Protein AF-W2X9R4-F1 (afdb_monomer_lite)

Organism: NCBI:txid1317063

Foldseek 3Di:
DDPPPPPPDDDDDDDDDDDPPPQWDPVPWDWDADPVRDIDTDTDGDPPPPPPPPPPPCPDDPPPDDDD

pLDDT: mean 72.43, std 15.95, range [38.25, 96.38]

Structure (mmCIF, N/CA/C/O backbone):
data_AF-W2X9R4-F1
#
_entry.id   AF-W2X9R4-F1
#
loop_
_atom_site.group_PDB
_atom_site.id
_atom_site.type_symbol
_atom_site.label_atom_id
_atom_site.label_alt_id
_atom_site.label_comp_id
_atom_site.label_asym_id
_atom_site.label_entity_id
_atom_site.label_seq_id
_atom_site.pdbx_PDB_ins_code
_atom_site.Cartn_x
_atom_site.Cartn_y
_atom_site.Cartn_z
_atom_site.occupancy
_atom_site.B_iso_or_equiv
_atom_site.auth_seq_id
_atom_site.auth_comp_id
_atom_site.auth_asym_id
_atom_site.auth_atom_id
_atom_site.pdbx_PDB_model_num
ATOM 1 N N . MET A 1 1 ? 15.513 -2.639 -39.380 1.00 38.25 1 MET A N 1
ATOM 2 C CA . MET A 1 1 ? 16.091 -2.388 -38.043 1.00 38.25 1 MET A CA 1
ATOM 3 C C . MET A 1 1 ? 15.332 -1.235 -37.401 1.00 38.25 1 MET A C 1
ATOM 5 O O . MET A 1 1 ? 15.480 -0.108 -37.855 1.00 38.25 1 MET A O 1
ATOM 9 N N . SER A 1 2 ? 14.451 -1.524 -36.439 1.00 49.69 2 SER A N 1
ATOM 10 C CA . SER A 1 2 ? 13.674 -0.506 -35.719 1.00 49.69 2 SER A CA 1
ATOM 11 C C . SER A 1 2 ? 14.554 0.116 -34.637 1.00 49.69 2 SER A C 1
ATOM 13 O O . SER A 1 2 ? 15.000 -0.577 -33.725 1.00 49.69 2 SER A O 1
ATOM 15 N N . ARG A 1 3 ? 14.855 1.410 -34.773 1.00 58.94 3 ARG A N 1
ATOM 16 C CA . ARG A 1 3 ? 15.490 2.213 -33.728 1.00 58.94 3 ARG A CA 1
ATOM 17 C C . ARG A 1 3 ? 14.404 2.558 -32.713 1.00 58.94 3 ARG A C 1
ATOM 19 O O . ARG A 1 3 ? 13.657 3.507 -32.928 1.00 58.94 3 ARG A O 1
ATOM 26 N N . LEU A 1 4 ? 14.304 1.786 -31.633 1.00 59.72 4 LEU A N 1
ATOM 27 C CA . LEU A 1 4 ? 13.577 2.215 -30.441 1.00 59.72 4 LEU A CA 1
ATOM 28 C C . LEU A 1 4 ? 14.293 3.466 -29.917 1.00 59.72 4 LEU A C 1
ATOM 30 O O . LEU A 1 4 ? 15.344 3.372 -29.286 1.00 59.72 4 LEU A O 1
ATOM 34 N N . SER A 1 5 ? 13.778 4.645 -30.265 1.00 58.00 5 SER A N 1
ATOM 35 C CA . SER A 1 5 ? 14.210 5.916 -29.696 1.00 58.00 5 SER A CA 1
ATOM 36 C C . SER A 1 5 ? 13.857 5.888 -28.211 1.00 58.00 5 SER A C 1
ATOM 38 O O . SER A 1 5 ? 12.724 6.175 -27.830 1.00 58.00 5 SER A O 1
ATOM 40 N N . GLY A 1 6 ? 14.811 5.449 -27.390 1.00 60.62 6 GLY A N 1
ATOM 41 C CA . GLY A 1 6 ? 14.683 5.307 -25.944 1.00 60.62 6 GLY A CA 1
ATOM 42 C C . GLY A 1 6 ? 14.640 6.661 -25.248 1.00 60.62 6 GLY A C 1
ATOM 43 O O . GLY A 1 6 ? 15.573 7.021 -24.538 1.00 60.62 6 GLY A O 1
ATOM 44 N N . ALA A 1 7 ? 13.573 7.426 -25.466 1.00 67.25 7 ALA A N 1
ATOM 45 C CA . ALA A 1 7 ? 13.217 8.489 -24.544 1.00 67.25 7 ALA A CA 1
ATOM 46 C C . ALA A 1 7 ? 12.714 7.812 -23.256 1.00 67.25 7 ALA A C 1
ATOM 48 O O . ALA A 1 7 ? 11.771 7.020 -23.335 1.00 67.25 7 ALA A O 1
ATOM 49 N N . PRO A 1 8 ? 13.330 8.053 -22.087 1.00 61.84 8 PRO A N 1
ATOM 50 C CA . PRO A 1 8 ? 12.824 7.505 -20.839 1.00 61.84 8 PRO A CA 1
ATOM 51 C C . PRO A 1 8 ? 11.434 8.090 -20.571 1.00 61.84 8 PRO A C 1
ATOM 53 O O . PRO A 1 8 ? 11.271 9.292 -20.368 1.00 61.84 8 PRO A O 1
ATOM 56 N N . THR A 1 9 ? 10.413 7.240 -20.609 1.00 71.88 9 THR A N 1
ATOM 57 C CA . THR A 1 9 ? 9.054 7.600 -20.210 1.00 71.88 9 THR A CA 1
ATOM 58 C C . THR A 1 9 ? 8.964 7.528 -18.693 1.00 71.88 9 THR A C 1
ATOM 60 O O . THR A 1 9 ? 8.953 6.441 -18.119 1.00 71.88 9 THR A O 1
ATOM 63 N N . PHE A 1 10 ? 8.914 8.685 -18.038 1.00 76.94 10 PHE A N 1
ATOM 64 C CA . PHE A 1 10 ? 8.667 8.776 -16.602 1.00 76.94 10 PHE A CA 1
ATOM 65 C C . PHE A 1 10 ? 7.159 8.792 -16.344 1.00 76.94 10 PHE A C 1
ATOM 67 O O . PHE A 1 10 ? 6.449 9.661 -16.847 1.00 76.94 10 PHE A O 1
ATOM 74 N N . GLY A 1 11 ? 6.672 7.832 -15.559 1.00 79.06 11 GLY A N 1
ATOM 75 C CA . GLY A 1 11 ? 5.310 7.827 -15.032 1.00 79.06 11 GLY A CA 1
ATOM 76 C C . GLY A 1 11 ? 5.307 8.326 -13.591 1.00 79.06 11 GLY A C 1
ATOM 77 O O . GLY A 1 11 ? 6.096 7.854 -12.777 1.00 79.06 11 GLY A O 1
ATOM 78 N N . ARG A 1 12 ? 4.423 9.273 -13.267 1.00 86.38 12 ARG A N 1
ATOM 79 C CA . ARG A 1 12 ? 4.138 9.684 -11.887 1.00 86.38 12 ARG A CA 1
ATOM 80 C C . ARG A 1 12 ? 2.677 9.382 -11.596 1.00 86.38 12 ARG A C 1
ATOM 82 O O . ARG A 1 12 ? 1.812 9.756 -12.382 1.00 86.38 12 ARG A O 1
ATOM 89 N N . PHE A 1 13 ? 2.419 8.748 -10.464 1.00 85.56 13 PHE A N 1
ATOM 90 C CA . PHE A 1 13 ? 1.077 8.558 -9.932 1.00 85.56 13 PHE A CA 1
ATOM 91 C C . PHE A 1 13 ? 1.057 8.940 -8.453 1.00 85.56 13 PHE A C 1
ATOM 93 O O . PHE A 1 13 ? 2.097 8.981 -7.794 1.00 85.56 13 PHE A O 1
ATOM 100 N N . GLU A 1 14 ? -0.129 9.260 -7.958 1.00 88.81 14 GLU A N 1
ATOM 101 C CA . GLU A 1 14 ? -0.387 9.623 -6.572 1.00 88.81 14 GLU A CA 1
ATOM 102 C C . GLU A 1 14 ? -1.658 8.900 -6.132 1.00 88.81 14 GLU A C 1
ATOM 104 O O . GLU A 1 14 ? -2.622 8.821 -6.896 1.00 88.81 14 GLU A O 1
ATOM 109 N N . ILE A 1 15 ? -1.636 8.332 -4.928 1.00 85.25 15 ILE A N 1
ATOM 110 C CA . ILE A 1 15 ? -2.768 7.621 -4.335 1.00 85.25 15 ILE A CA 1
ATOM 111 C C . ILE A 1 15 ? -3.084 8.323 -3.023 1.00 85.25 15 ILE A C 1
ATOM 113 O O . ILE A 1 15 ? -2.218 8.441 -2.157 1.00 85.25 15 ILE A O 1
ATOM 117 N N . VAL A 1 16 ? -4.319 8.798 -2.895 1.00 86.31 16 VAL A N 1
ATOM 118 C CA . VAL A 1 16 ? -4.819 9.461 -1.692 1.00 86.31 16 VAL A CA 1
ATOM 119 C C . VAL A 1 16 ? -6.065 8.722 -1.241 1.00 86.31 16 VAL A C 1
ATOM 121 O O . VAL A 1 16 ? -7.059 8.677 -1.963 1.00 86.31 16 VAL A O 1
ATOM 124 N N . GLU A 1 17 ? -6.017 8.163 -0.038 1.00 82.88 17 GLU A N 1
ATOM 125 C CA . GLU A 1 17 ? -7.152 7.499 0.596 1.00 82.88 17 GLU A CA 1
ATOM 126 C C . GLU A 1 17 ? -7.487 8.196 1.913 1.00 82.88 17 GLU A C 1
ATOM 128 O O . GLU A 1 17 ? -6.605 8.620 2.662 1.00 82.88 17 GLU A O 1
ATOM 133 N N . GLN A 1 18 ? -8.783 8.349 2.181 1.00 81.75 18 GLN A N 1
ATOM 134 C CA . GLN A 1 18 ? -9.278 8.942 3.417 1.00 81.75 18 GLN A CA 1
ATOM 135 C C . GLN A 1 18 ? -9.784 7.841 4.336 1.00 81.75 18 GLN A C 1
ATOM 137 O O . GLN A 1 18 ? -10.649 7.050 3.959 1.00 81.75 18 GLN A O 1
ATOM 142 N N . PHE A 1 19 ? -9.280 7.839 5.564 1.00 77.19 19 PHE A N 1
ATOM 143 C CA . PHE A 1 19 ? -9.690 6.899 6.594 1.00 77.19 19 PHE A CA 1
ATOM 144 C C . PHE A 1 19 ? -10.343 7.639 7.758 1.00 77.19 19 PHE A C 1
ATOM 146 O O . PHE A 1 19 ? -9.971 8.782 8.044 1.00 77.19 19 PHE A O 1
ATOM 153 N N . PRO A 1 20 ? -11.302 7.015 8.460 1.00 78.56 20 PRO A N 1
ATOM 154 C CA . PRO A 1 20 ? -11.864 7.622 9.652 1.00 78.56 20 PRO A CA 1
ATOM 155 C C . PRO A 1 20 ? -10.806 7.774 10.751 1.00 78.56 20 PRO A C 1
ATOM 157 O O . PRO A 1 20 ? -9.843 7.010 10.851 1.00 78.56 20 PRO A O 1
ATOM 160 N N . VAL A 1 21 ? -11.000 8.786 11.594 1.00 72.31 21 VAL A N 1
ATOM 161 C CA . VAL A 1 21 ? -10.048 9.165 12.644 1.00 72.31 21 VAL A CA 1
ATOM 162 C C . VAL A 1 21 ? -9.826 7.995 13.614 1.00 72.31 21 VAL A C 1
ATOM 164 O O . VAL A 1 21 ? -10.784 7.371 14.066 1.00 72.31 21 VAL A O 1
ATOM 167 N N . ASN A 1 22 ? -8.560 7.716 13.948 1.00 70.62 22 ASN A N 1
ATOM 168 C CA . ASN A 1 22 ? -8.115 6.653 14.865 1.00 70.62 22 ASN A CA 1
ATOM 169 C C . ASN A 1 22 ? -8.423 5.205 14.431 1.00 70.62 22 ASN A C 1
ATOM 171 O O . ASN A 1 22 ? -8.372 4.304 15.268 1.00 70.62 22 ASN A O 1
ATOM 175 N N . MET A 1 23 ? -8.750 4.955 13.159 1.00 75.50 23 MET A N 1
ATOM 176 C CA . MET A 1 23 ? -9.013 3.591 12.676 1.00 75.50 23 MET A CA 1
ATOM 177 C C . MET A 1 23 ? -7.775 2.848 12.173 1.00 75.50 23 MET A C 1
ATOM 179 O O . MET A 1 23 ? -7.765 1.617 12.189 1.00 75.50 23 MET A O 1
ATOM 183 N N . LEU A 1 24 ? -6.744 3.571 11.734 1.00 79.94 24 LEU A N 1
ATOM 184 C CA . LEU A 1 24 ? -5.513 2.975 11.226 1.00 79.94 24 LEU A CA 1
ATOM 185 C C . LEU A 1 24 ? -4.381 3.095 12.232 1.00 79.94 24 LEU A C 1
ATOM 187 O O . LEU A 1 24 ? -4.145 4.171 12.785 1.00 79.94 24 LEU A O 1
ATOM 191 N N . ASN A 1 25 ? -3.639 2.005 12.399 1.00 80.25 25 ASN A N 1
ATOM 192 C CA . ASN A 1 25 ? -2.361 2.042 13.088 1.00 80.25 25 ASN A CA 1
ATOM 193 C C . ASN A 1 25 ? -1.235 2.268 12.080 1.00 80.25 25 ASN A C 1
ATOM 195 O O . ASN A 1 25 ? -0.780 1.339 11.415 1.00 80.25 25 ASN A O 1
ATOM 199 N N . MET A 1 26 ? -0.797 3.521 11.975 1.00 81.12 26 MET A N 1
ATOM 200 C CA . MET A 1 26 ? 0.302 3.894 11.085 1.00 81.12 26 MET A CA 1
ATOM 201 C C . MET A 1 26 ? 1.659 3.377 11.577 1.00 81.12 26 MET A C 1
ATOM 203 O O . MET A 1 26 ? 2.568 3.240 10.766 1.00 81.12 26 MET A O 1
ATOM 207 N N . GLU A 1 27 ? 1.807 3.064 12.869 1.00 85.06 27 GLU A N 1
ATOM 208 C CA . GLU A 1 27 ? 3.058 2.525 13.427 1.00 85.06 27 GLU A CA 1
ATOM 209 C C . GLU A 1 27 ? 3.303 1.077 12.980 1.00 85.06 27 GLU A C 1
ATOM 211 O O . GLU A 1 27 ? 4.444 0.659 12.808 1.00 85.06 27 GLU A O 1
ATOM 216 N N . GLU A 1 28 ? 2.226 0.324 12.740 1.00 85.50 28 GLU A N 1
ATOM 217 C CA . GLU A 1 28 ? 2.268 -1.055 12.238 1.00 85.50 28 G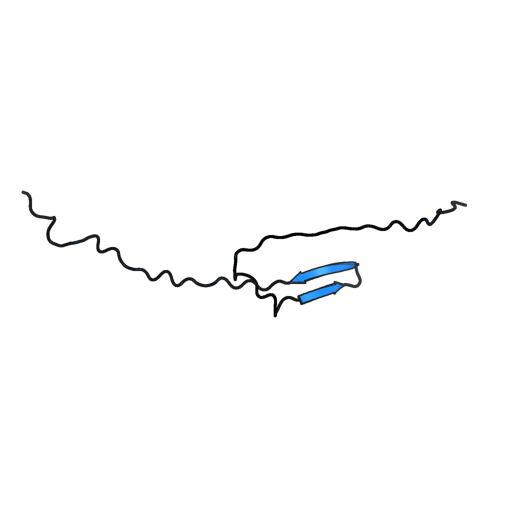LU A CA 1
ATOM 218 C C . GLU A 1 28 ? 2.059 -1.154 10.718 1.00 85.50 28 GLU A C 1
ATOM 220 O O . GLU A 1 28 ? 1.971 -2.255 10.163 1.00 85.50 28 GLU A O 1
ATOM 225 N N . ALA A 1 29 ? 1.952 -0.020 10.020 1.00 88.31 29 ALA A N 1
ATOM 226 C CA . ALA A 1 29 ? 1.815 -0.023 8.573 1.00 88.31 29 ALA A CA 1
ATOM 227 C C . ALA A 1 29 ? 3.085 -0.587 7.918 1.00 88.31 29 ALA A C 1
ATOM 229 O O . ALA A 1 29 ? 4.208 -0.232 8.276 1.00 88.31 29 ALA A O 1
ATOM 230 N N . THR A 1 30 ? 2.912 -1.466 6.930 1.00 92.69 30 THR A N 1
ATOM 231 C CA . THR A 1 30 ? 4.034 -2.079 6.203 1.00 92.69 30 THR A CA 1
ATOM 232 C C . THR A 1 30 ? 3.915 -1.843 4.706 1.00 92.69 30 THR A C 1
ATOM 234 O O . THR A 1 30 ? 2.815 -1.778 4.153 1.00 92.69 30 THR A O 1
ATOM 237 N N . GLN A 1 31 ? 5.066 -1.723 4.046 1.00 93.50 31 GLN A N 1
ATOM 238 C CA . GLN A 1 31 ? 5.176 -1.550 2.603 1.00 93.50 31 GLN A CA 1
ATOM 239 C C . GLN A 1 31 ? 6.183 -2.555 2.045 1.00 93.50 31 GLN A C 1
ATOM 241 O O . GLN A 1 31 ? 7.295 -2.673 2.561 1.00 93.50 31 GLN A O 1
ATOM 246 N N . GLN A 1 32 ? 5.808 -3.254 0.975 1.00 95.75 32 GLN A N 1
ATOM 247 C CA . GLN A 1 32 ? 6.673 -4.208 0.290 1.00 95.75 32 GLN A CA 1
ATOM 248 C C . GLN A 1 32 ? 6.545 -4.058 -1.226 1.00 95.75 32 GLN A C 1
ATOM 250 O O . GLN A 1 32 ? 5.450 -3.861 -1.749 1.00 95.75 32 GLN A O 1
ATOM 255 N N . ILE A 1 33 ? 7.677 -4.157 -1.922 1.00 95.44 33 ILE A N 1
ATOM 256 C CA . ILE A 1 33 ? 7.743 -4.236 -3.383 1.00 95.44 33 ILE A CA 1
ATOM 257 C C . ILE A 1 33 ? 8.160 -5.661 -3.735 1.00 95.44 33 ILE A C 1
ATOM 259 O O . ILE A 1 33 ? 9.157 -6.159 -3.208 1.00 95.44 33 ILE A O 1
ATOM 263 N N . PHE A 1 34 ? 7.381 -6.315 -4.590 1.00 96.38 34 PHE A N 1
ATOM 264 C CA . PHE A 1 34 ? 7.660 -7.662 -5.076 1.00 96.38 34 PHE A CA 1
ATOM 265 C C . PHE A 1 34 ? 8.470 -7.632 -6.379 1.00 96.38 34 PHE A C 1
ATOM 267 O O . PHE A 1 34 ? 8.542 -6.613 -7.067 1.00 96.38 34 PHE A O 1
ATOM 274 N N . GLU A 1 35 ? 9.083 -8.765 -6.722 1.00 95.88 35 GLU A N 1
ATOM 275 C CA . GLU A 1 35 ? 9.917 -8.916 -7.926 1.00 95.88 35 GLU A CA 1
ATOM 276 C C . GLU A 1 35 ? 9.138 -8.691 -9.233 1.00 95.88 35 GLU A C 1
ATOM 278 O O . GLU A 1 35 ? 9.720 -8.302 -10.242 1.00 95.88 35 GLU A O 1
ATOM 283 N N . ASP A 1 36 ? 7.818 -8.888 -9.208 1.00 95.88 36 ASP A N 1
ATOM 284 C CA . ASP A 1 36 ? 6.910 -8.643 -10.332 1.00 95.88 36 ASP A CA 1
ATOM 285 C C . ASP A 1 36 ? 6.548 -7.155 -10.519 1.00 95.88 36 ASP A C 1
ATOM 287 O O . ASP A 1 36 ? 5.828 -6.803 -11.454 1.00 95.88 36 ASP A O 1
ATOM 291 N N . GLY A 1 37 ? 7.052 -6.274 -9.648 1.00 89.81 37 GLY A N 1
ATOM 292 C CA . GLY A 1 37 ? 6.767 -4.841 -9.656 1.00 89.81 37 GLY A CA 1
ATOM 293 C C . GLY A 1 37 ? 5.513 -4.439 -8.876 1.00 89.81 37 GLY A C 1
ATOM 294 O O . GLY A 1 37 ? 5.163 -3.256 -8.868 1.00 89.81 37 GLY A O 1
ATOM 295 N N . THR A 1 38 ? 4.845 -5.374 -8.197 1.00 93.81 38 THR A N 1
ATOM 296 C CA . THR A 1 38 ? 3.676 -5.071 -7.366 1.00 93.81 38 THR A CA 1
ATOM 297 C C . THR A 1 38 ? 4.091 -4.335 -6.090 1.00 93.81 38 THR A C 1
ATOM 299 O O . THR A 1 38 ? 4.916 -4.822 -5.314 1.00 93.81 38 THR A O 1
ATOM 302 N N . LEU A 1 39 ? 3.472 -3.178 -5.833 1.00 92.75 39 LEU A N 1
ATOM 303 C CA . LEU A 1 39 ? 3.562 -2.459 -4.559 1.00 92.75 39 LEU A CA 1
ATOM 304 C C . LEU A 1 39 ? 2.407 -2.885 -3.646 1.00 92.75 39 LEU A C 1
ATOM 306 O O . LEU A 1 39 ? 1.242 -2.653 -3.965 1.00 92.75 39 LEU A O 1
ATOM 310 N N . GLN A 1 40 ? 2.723 -3.467 -2.492 1.00 93.50 40 GLN A N 1
ATOM 311 C CA . GLN A 1 40 ? 1.748 -3.801 -1.458 1.00 93.50 40 GLN A CA 1
ATOM 312 C C . GLN A 1 40 ? 1.931 -2.893 -0.247 1.00 93.50 40 GLN A C 1
ATOM 314 O O . GLN A 1 40 ? 3.006 -2.840 0.348 1.00 93.50 40 GLN A O 1
ATOM 319 N N . ILE A 1 41 ? 0.851 -2.218 0.135 1.00 91.19 41 ILE A N 1
ATOM 320 C CA . ILE A 1 41 ? 0.758 -1.389 1.336 1.00 91.19 41 ILE A CA 1
ATOM 321 C C . ILE A 1 41 ? -0.271 -2.055 2.251 1.00 91.19 41 ILE A C 1
ATOM 323 O O . ILE A 1 41 ? -1.407 -2.290 1.838 1.00 91.19 41 ILE A O 1
ATOM 327 N N . ARG A 1 42 ? 0.119 -2.402 3.480 1.00 89.69 42 ARG A N 1
ATOM 328 C CA . ARG A 1 42 ? -0.780 -2.969 4.493 1.00 89.69 42 ARG A CA 1
ATOM 329 C C . ARG A 1 42 ? -0.941 -1.975 5.627 1.00 89.69 42 ARG A C 1
ATOM 331 O O . ARG A 1 42 ? 0.037 -1.620 6.277 1.00 89.69 42 ARG A O 1
ATOM 338 N N . MET A 1 43 ? -2.181 -1.579 5.881 1.00 87.25 43 MET A N 1
ATOM 339 C CA . MET A 1 43 ? -2.549 -0.672 6.965 1.00 87.25 43 MET A CA 1
ATOM 340 C C . MET A 1 43 ? -3.474 -1.422 7.927 1.00 87.25 43 MET A C 1
ATOM 342 O O . MET A 1 43 ? -4.623 -1.696 7.569 1.00 87.25 43 MET A O 1
ATOM 346 N N . PRO A 1 44 ? -2.989 -1.823 9.115 1.00 83.69 44 PRO A N 1
ATOM 347 C CA . PRO A 1 44 ? -3.815 -2.502 10.102 1.00 83.69 44 PRO A CA 1
ATOM 348 C C . PRO A 1 44 ? -4.975 -1.614 10.545 1.00 83.69 44 PRO A C 1
ATOM 350 O O . PRO A 1 44 ? -4.790 -0.468 10.959 1.00 83.69 44 PRO A O 1
ATOM 353 N N . TYR A 1 45 ? -6.177 -2.175 10.450 1.00 77.69 45 TYR A N 1
ATOM 354 C CA . TYR A 1 45 ? -7.411 -1.525 10.853 1.00 77.69 45 TYR A CA 1
ATOM 355 C C . TYR A 1 45 ? -7.851 -2.062 12.210 1.00 77.69 45 TYR A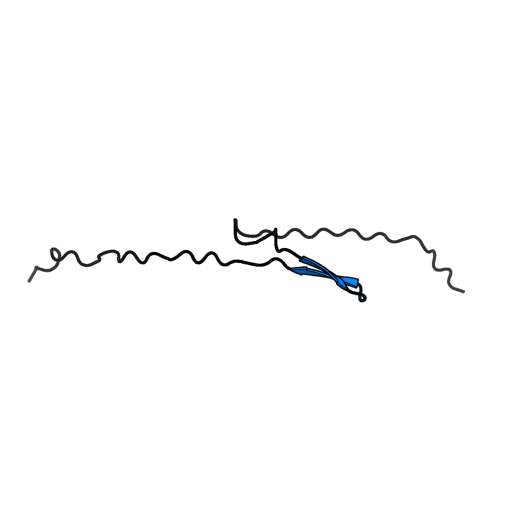 C 1
ATOM 357 O O . TYR A 1 45 ? -8.185 -3.245 12.343 1.00 77.69 45 TYR A O 1
ATOM 365 N N . TYR A 1 46 ? -7.913 -1.188 13.209 1.00 72.38 46 TYR A N 1
ATOM 366 C CA . TYR A 1 46 ? -8.564 -1.519 14.466 1.00 72.38 46 TYR A CA 1
ATOM 367 C C . TYR A 1 46 ? -9.969 -0.943 14.444 1.00 72.38 46 TYR A C 1
ATOM 369 O O . TYR A 1 46 ? -10.182 0.264 14.557 1.00 72.38 46 TYR A O 1
ATOM 377 N N . ALA A 1 47 ? -10.962 -1.827 14.358 1.00 65.31 47 ALA A N 1
ATOM 378 C CA . ALA A 1 47 ? -12.301 -1.457 14.769 1.00 65.31 47 ALA A CA 1
ATOM 379 C C . ALA A 1 47 ? -12.219 -1.105 16.259 1.00 65.31 47 ALA A C 1
ATOM 381 O O . ALA A 1 47 ? -12.168 -2.006 17.101 1.00 65.31 47 ALA A O 1
ATOM 382 N N . MET A 1 48 ? -12.200 0.188 16.604 1.00 60.59 48 MET A N 1
ATOM 383 C CA . MET A 1 48 ? -12.523 0.597 17.964 1.00 60.59 48 MET A CA 1
ATOM 384 C C . MET A 1 48 ? -13.912 0.034 18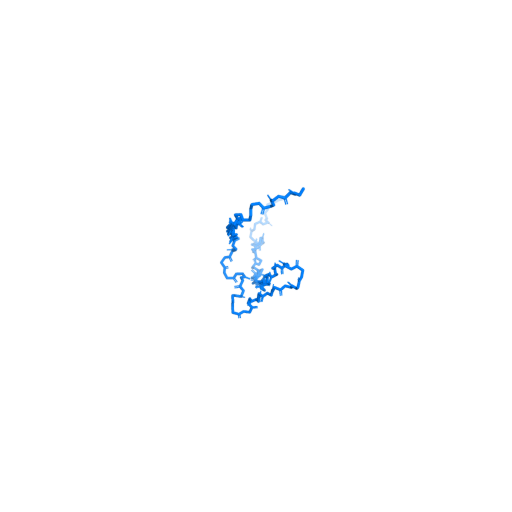.246 1.00 60.59 48 MET A C 1
ATOM 386 O O . MET A 1 48 ? -14.919 0.575 17.783 1.00 60.59 48 MET A O 1
ATOM 390 N N . ARG A 1 49 ? -13.971 -1.082 18.983 1.00 60.50 49 ARG A N 1
ATOM 391 C CA . ARG A 1 49 ? -15.192 -1.546 19.629 1.00 60.50 49 ARG A CA 1
ATOM 392 C C . ARG A 1 49 ? -15.583 -0.432 20.588 1.00 60.50 49 ARG A C 1
ATOM 394 O O . ARG A 1 49 ? -15.202 -0.451 21.754 1.00 60.50 49 ARG A O 1
ATOM 401 N N . HIS A 1 50 ? -16.338 0.549 20.100 1.00 56.19 50 HIS A N 1
ATOM 402 C CA . HIS A 1 50 ? -17.207 1.311 20.969 1.00 56.19 50 HIS A CA 1
ATOM 403 C C . HIS A 1 50 ? -18.064 0.250 21.641 1.00 56.19 50 HIS A C 1
ATOM 405 O O . HIS A 1 50 ? -18.924 -0.362 21.006 1.00 56.19 50 HIS A O 1
ATOM 411 N N . GLN A 1 51 ? -17.772 -0.039 22.909 1.00 57.62 51 GLN A N 1
ATOM 412 C CA . GLN A 1 51 ? -18.765 -0.654 23.760 1.00 57.62 51 GLN A CA 1
ATOM 413 C C . GLN A 1 51 ? -19.929 0.325 23.720 1.00 57.62 51 GLN A C 1
ATOM 415 O O . GLN A 1 51 ? -19.912 1.348 24.403 1.00 57.62 51 GLN A O 1
ATOM 420 N N . LEU A 1 52 ? -20.903 0.051 22.853 1.00 60.31 52 LEU A N 1
ATOM 421 C CA . LEU A 1 52 ? -22.238 0.590 22.975 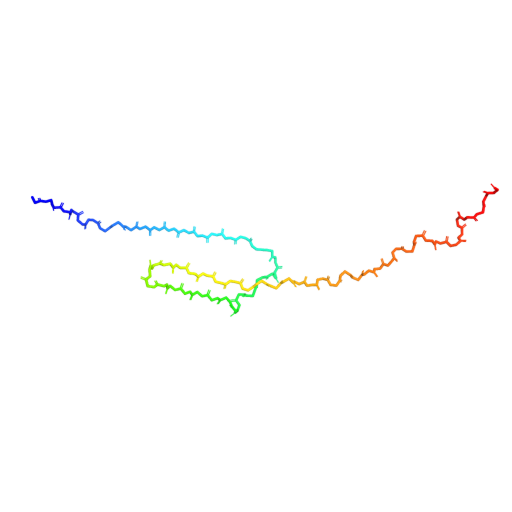1.00 60.31 52 LEU A CA 1
ATOM 422 C C . LEU A 1 52 ? -22.661 0.158 24.373 1.00 60.31 52 LEU A C 1
ATOM 424 O O . LEU A 1 52 ? -23.098 -0.973 24.580 1.00 60.31 52 LEU A O 1
ATOM 428 N N . ARG A 1 53 ? -22.408 1.015 25.369 1.00 59.25 53 ARG A N 1
ATOM 429 C CA . ARG A 1 53 ? -23.000 0.869 26.686 1.00 59.25 53 ARG A CA 1
ATOM 430 C C . ARG A 1 53 ? -24.480 0.960 26.405 1.00 59.25 53 ARG A C 1
ATOM 432 O O . ARG A 1 53 ? -25.007 2.053 26.216 1.00 59.25 53 ARG A O 1
ATOM 439 N N . TYR A 1 54 ? -25.108 -0.203 26.309 1.00 53.09 54 TYR A N 1
ATOM 440 C CA . TYR A 1 54 ? -26.541 -0.337 26.318 1.00 53.09 54 TYR A CA 1
ATOM 441 C C . TYR A 1 54 ? -27.005 0.306 27.623 1.00 53.09 54 TYR A C 1
ATOM 443 O O . TYR A 1 54 ? -26.934 -0.290 28.695 1.00 53.09 54 TYR A O 1
ATOM 451 N N . ARG A 1 55 ? -27.365 1.587 27.551 1.00 58.75 55 ARG A N 1
ATOM 452 C CA . ARG A 1 55 ? -28.216 2.209 28.547 1.00 58.75 55 ARG A CA 1
ATOM 453 C C . ARG A 1 55 ? -29.616 1.814 28.111 1.00 58.75 55 ARG A C 1
ATOM 455 O O . ARG A 1 55 ? -30.059 2.346 27.094 1.00 58.75 55 ARG A O 1
ATOM 462 N N . PRO A 1 56 ? -30.299 0.884 28.799 1.00 55.81 56 PRO A N 1
ATOM 463 C CA . PRO A 1 56 ? -31.722 0.746 28.575 1.00 55.81 56 PRO A CA 1
ATOM 464 C C . PRO A 1 56 ? -32.326 2.123 28.846 1.00 55.81 56 PRO A C 1
ATOM 466 O O . PRO A 1 56 ? -32.273 2.626 29.969 1.00 55.81 56 PRO A O 1
ATOM 469 N N . ALA A 1 57 ? -32.837 2.773 27.801 1.00 57.38 57 ALA A N 1
ATOM 470 C CA . ALA A 1 57 ? -33.825 3.809 28.003 1.00 57.38 57 ALA A CA 1
ATOM 471 C C . ALA A 1 57 ? -34.979 3.098 28.710 1.00 57.38 57 ALA A C 1
ATOM 473 O O . ALA A 1 57 ? -35.601 2.198 28.146 1.00 57.38 57 ALA A O 1
ATOM 474 N N . SER A 1 58 ? -35.167 3.407 29.991 1.00 61.12 58 SER A N 1
ATOM 475 C CA . SER A 1 58 ? -36.299 2.936 30.775 1.00 61.12 58 SER A CA 1
ATOM 476 C C . SER A 1 58 ? -37.579 3.433 30.101 1.00 61.12 58 SER A C 1
ATOM 478 O O . SER A 1 58 ? -38.024 4.542 30.374 1.00 61.12 58 SER A O 1
ATOM 480 N N . LEU A 1 59 ? -38.156 2.621 29.215 1.00 58.19 59 LEU A N 1
ATOM 481 C CA . LEU A 1 59 ? -39.439 2.883 28.556 1.00 58.19 59 LEU A CA 1
ATOM 482 C C . LEU A 1 59 ? -40.645 2.478 29.417 1.00 58.19 59 LEU A C 1
ATOM 484 O O . LEU A 1 59 ? -41.773 2.535 28.953 1.00 58.19 59 LEU A O 1
ATOM 488 N N . PHE A 1 60 ? -40.419 2.088 30.672 1.00 56.41 60 PHE A N 1
ATOM 489 C CA . PHE A 1 60 ? -41.481 1.787 31.624 1.00 56.41 60 PHE A CA 1
ATOM 490 C C . PHE A 1 60 ? -41.223 2.529 32.933 1.00 56.41 60 PHE A C 1
ATOM 492 O O . PHE A 1 60 ? -40.616 2.000 33.863 1.00 56.41 60 PHE A O 1
ATOM 499 N N . GLN A 1 61 ? -41.685 3.776 33.002 1.00 56.62 61 GLN A N 1
ATOM 500 C CA . GLN A 1 61 ? -42.023 4.375 34.287 1.00 56.62 61 GLN A CA 1
ATOM 501 C C . GLN A 1 61 ? -43.369 3.764 34.727 1.00 56.62 61 GLN A C 1
ATOM 503 O O . GLN A 1 61 ? -44.332 3.852 33.969 1.00 56.62 61 GLN A O 1
ATOM 508 N N . PRO A 1 62 ? -43.486 3.132 35.912 1.00 53.75 62 PRO A N 1
ATOM 509 C CA . PRO A 1 62 ? -44.715 2.451 36.355 1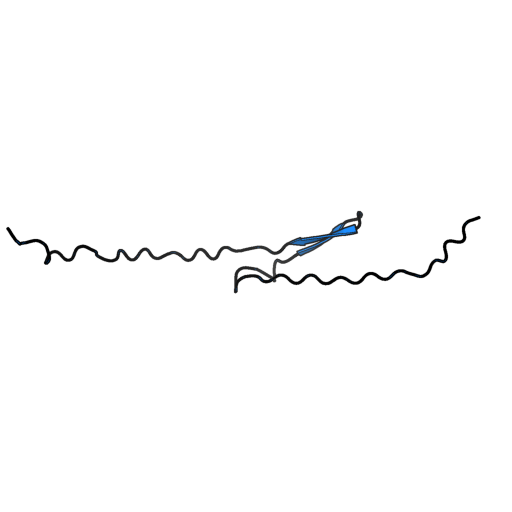.00 53.75 62 PRO A CA 1
ATOM 510 C C . PRO A 1 62 ? -45.917 3.370 36.648 1.00 53.75 62 PRO A C 1
ATOM 512 O O . PRO A 1 62 ? -46.838 2.958 37.345 1.00 53.75 62 PRO A O 1
ATOM 515 N N . GLN A 1 63 ? -45.895 4.623 36.189 1.00 56.12 63 GLN A N 1
ATOM 516 C CA . GLN A 1 63 ? -46.908 5.635 36.497 1.00 56.12 63 GLN A CA 1
ATOM 517 C C . GLN A 1 63 ? -47.905 5.857 35.345 1.00 56.12 63 GLN A C 1
ATOM 519 O O . GLN A 1 63 ? -48.946 6.464 35.572 1.00 56.12 63 GLN A O 1
ATOM 524 N N . ASP A 1 64 ? -47.654 5.303 34.152 1.00 54.34 64 ASP A N 1
ATOM 525 C CA . ASP A 1 64 ? -48.431 5.611 32.938 1.00 54.34 64 ASP A CA 1
ATOM 526 C C . ASP A 1 64 ? -49.507 4.569 32.565 1.00 54.34 64 ASP A C 1
ATOM 528 O O . ASP A 1 64 ? -50.004 4.562 31.441 1.00 54.34 64 ASP A O 1
ATOM 532 N N . CYS A 1 65 ? -49.902 3.662 33.466 1.00 56.53 65 CYS A N 1
ATOM 533 C CA . CYS A 1 65 ? -50.881 2.610 33.143 1.00 56.53 65 CYS A CA 1
ATOM 534 C C . CYS A 1 65 ? -51.972 2.441 34.209 1.00 56.53 65 CYS A C 1
ATOM 536 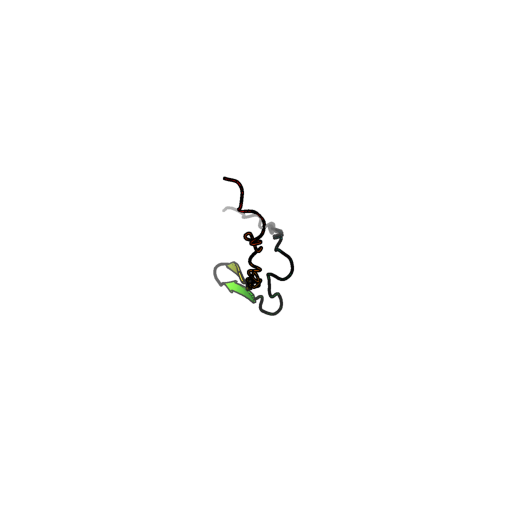O O . CYS A 1 65 ? -52.066 1.385 34.822 1.00 56.53 65 CYS A O 1
ATOM 538 N N . PHE A 1 66 ? -52.829 3.451 34.390 1.00 51.28 66 PHE A N 1
ATOM 539 C CA . PHE A 1 66 ? -54.179 3.259 34.940 1.00 51.28 66 PHE A CA 1
ATOM 540 C C . PHE A 1 66 ? -55.168 4.255 34.325 1.00 51.28 66 PHE A C 1
ATOM 542 O O . PHE A 1 66 ? -55.335 5.355 34.843 1.00 51.28 66 PHE A O 1
ATOM 549 N N . VAL A 1 67 ? -55.859 3.852 33.253 1.00 41.53 67 VAL A N 1
ATOM 550 C CA . VAL A 1 67 ? -57.170 4.403 32.869 1.00 41.53 67 VAL A CA 1
ATOM 551 C C . VAL A 1 67 ? -57.998 3.268 32.242 1.00 41.53 67 VAL A C 1
ATOM 553 O O . VAL A 1 67 ? -57.634 2.790 31.174 1.00 41.53 67 VAL A O 1
ATOM 556 N N . TRP A 1 68 ? -59.033 2.861 32.993 1.00 44.03 68 TRP A N 1
ATOM 557 C CA . TRP A 1 68 ? -60.209 2.002 32.727 1.00 44.03 68 TRP A CA 1
ATOM 558 C C . TRP A 1 68 ? -60.143 0.892 31.671 1.00 44.03 68 TRP A C 1
ATOM 560 O O . TRP A 1 68 ? -60.130 1.198 30.461 1.00 44.03 68 TRP A O 1
#

Radius of gyration: 28.74 Å; chains: 1; bounding box: 76×19×74 Å

Secondary structure (DSSP, 8-state):
--------------------TT-B-STT-EEEE-TTS-EEEE--B----------------TTS----

Sequence (68 aa):
MSRLSGAPTFGRFEIVEQFPVNMLNMEEATQQIFEDGTLQIRMPYYAMRHQLRYRPASLFQPQDCFVW